Protein AF-A0A6A6DVV4-F1 (afdb_monomer)

Secondary structure (DSSP, 8-state):
----HHHHS-TT-HHHHHHHHHHHHHHHHT-S-----TT-SSTTS-S-PPP-------SS----------STTSSS--

pLDDT: mean 70.62, std 18.16, range [35.72, 91.38]

Organism: NCBI:txid1314779

Foldseek 3Di:
DDDDCVVQADPPDPVSCVVVVVVVVVCVVPDPDDDDLPCDPDPVDDSDDDDPPPPPPPPDDDDDDDDPDDPPPPPDDD

Sequence (78 aa):
FAWVDQLCIIQDDTEDWSKEALRMGKIYNHAYLTIAATNSKSSFDGFLQDREPSCRAGLGFTFKGVCYRNWSLWRLRD

Mean predicted aligned error: 14.62 Å

Radius of gyration: 21.17 Å; Cα contacts (8 Å, |Δi|>4): 18; chains: 1; bounding box: 48×40×46 Å

Structure (mmCIF, N/CA/C/O backbone):
data_AF-A0A6A6DVV4-F1
#
_entry.id   AF-A0A6A6DVV4-F1
#
loop_
_atom_site.group_PDB
_atom_site.id
_atom_site.type_symbol
_atom_site.label_atom_id
_atom_site.label_alt_id
_atom_site.label_comp_id
_atom_site.label_asym_id
_atom_site.label_entity_id
_atom_site.label_seq_id
_atom_site.pdbx_PDB_ins_code
_atom_site.Cartn_x
_atom_site.Cartn_y
_atom_site.Cartn_z
_atom_site.occupancy
_atom_site.B_iso_or_equiv
_atom_site.auth_seq_id
_atom_site.auth_comp_id
_atom_site.auth_asym_id
_atom_site.auth_atom_id
_atom_site.pdbx_PDB_model_num
ATOM 1 N N . PHE A 1 1 ? -8.143 9.436 -9.775 1.00 63.59 1 PHE A N 1
ATOM 2 C CA . PHE A 1 1 ? -8.017 9.462 -8.306 1.00 63.59 1 PHE A CA 1
ATOM 3 C C . PHE A 1 1 ? -6.998 8.403 -7.931 1.00 63.59 1 PHE A C 1
ATOM 5 O O . PHE A 1 1 ? -7.173 7.269 -8.359 1.00 63.59 1 PHE A O 1
ATOM 12 N N . ALA A 1 2 ? -5.911 8.776 -7.258 1.00 70.31 2 ALA A N 1
ATOM 13 C CA . ALA A 1 2 ? -4.888 7.844 -6.792 1.00 70.31 2 ALA A CA 1
ATOM 14 C C . ALA A 1 2 ? -4.943 7.839 -5.263 1.00 70.31 2 ALA A C 1
ATOM 16 O O . ALA A 1 2 ? -4.831 8.900 -4.654 1.00 70.31 2 ALA A O 1
ATOM 17 N N . TRP A 1 3 ? -5.188 6.672 -4.673 1.00 79.62 3 TRP A N 1
ATOM 18 C CA . TRP A 1 3 ? -5.191 6.486 -3.226 1.00 79.62 3 TRP A CA 1
ATOM 19 C C . TRP A 1 3 ? -3.859 5.860 -2.821 1.00 79.62 3 TRP A C 1
ATOM 21 O O . TRP A 1 3 ? -3.409 4.921 -3.480 1.00 79.62 3 TRP A O 1
ATOM 31 N N . VAL A 1 4 ? -3.213 6.417 -1.796 1.00 80.81 4 VAL A N 1
ATOM 32 C CA . VAL A 1 4 ? -1.920 5.940 -1.301 1.00 80.81 4 VAL A CA 1
ATOM 33 C C . VAL A 1 4 ? -1.993 5.853 0.215 1.00 80.81 4 VAL A C 1
ATOM 35 O O . VAL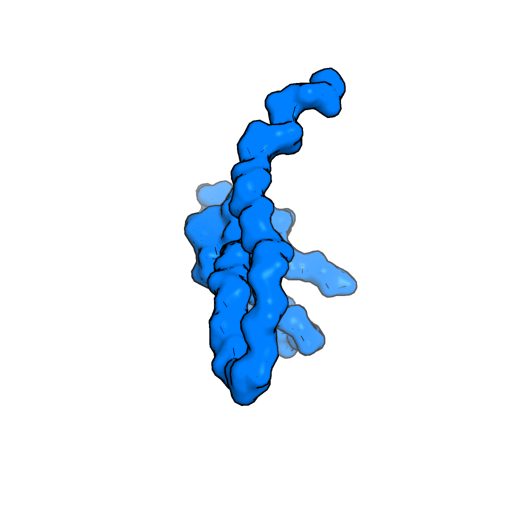 A 1 4 ? -2.184 6.864 0.886 1.00 80.81 4 VAL A O 1
ATOM 38 N N . ASP A 1 5 ? -1.792 4.652 0.742 1.00 77.88 5 ASP A N 1
ATOM 39 C CA . ASP A 1 5 ? -1.973 4.301 2.152 1.00 77.88 5 ASP A CA 1
ATOM 40 C C . ASP A 1 5 ? -1.167 5.235 3.074 1.00 77.88 5 ASP A C 1
ATOM 42 O O . ASP A 1 5 ? -1.670 5.730 4.076 1.00 77.88 5 ASP A O 1
ATOM 46 N N . GLN A 1 6 ? 0.063 5.569 2.671 1.00 77.31 6 GLN A N 1
ATOM 47 C CA . GLN A 1 6 ? 0.973 6.454 3.411 1.00 77.31 6 GLN A CA 1
ATOM 48 C C . GLN A 1 6 ? 0.545 7.934 3.452 1.00 77.31 6 GLN A C 1
ATOM 50 O O . GLN A 1 6 ? 1.080 8.697 4.247 1.00 77.31 6 GLN A O 1
ATOM 55 N N . LEU A 1 7 ? -0.369 8.360 2.575 1.00 79.88 7 LEU A N 1
ATOM 56 C CA . LEU A 1 7 ? -0.897 9.731 2.547 1.00 79.88 7 LEU A CA 1
ATOM 57 C C . LEU A 1 7 ? -2.256 9.842 3.237 1.00 79.88 7 LEU A C 1
ATOM 59 O O . LEU A 1 7 ? -2.667 10.943 3.595 1.00 79.88 7 LEU A O 1
ATOM 63 N N . CYS A 1 8 ? -2.970 8.725 3.365 1.00 75.00 8 CYS A N 1
ATOM 64 C CA . CYS A 1 8 ? -4.337 8.705 3.866 1.00 75.00 8 CYS A CA 1
ATOM 65 C C . CYS A 1 8 ? -4.454 8.140 5.281 1.00 75.00 8 CYS A C 1
ATOM 67 O O . CYS A 1 8 ? -5.458 8.421 5.914 1.00 75.00 8 CYS A O 1
ATOM 69 N N . ILE A 1 9 ? -3.460 7.387 5.764 1.00 81.31 9 ILE A N 1
ATOM 70 C CA . ILE A 1 9 ? -3.448 6.798 7.107 1.00 81.31 9 ILE A CA 1
ATOM 71 C C . ILE A 1 9 ? -2.356 7.466 7.940 1.00 81.31 9 ILE A C 1
ATOM 73 O O . ILE A 1 9 ? -1.164 7.362 7.618 1.00 81.31 9 ILE A O 1
ATOM 77 N N . ILE A 1 10 ? -2.754 8.112 9.034 1.00 82.94 10 ILE A N 1
ATOM 78 C CA . ILE A 1 10 ? -1.825 8.649 10.028 1.00 82.94 10 ILE A CA 1
ATOM 79 C C . ILE A 1 10 ? -1.137 7.472 10.730 1.00 82.94 10 ILE A C 1
ATOM 81 O O . ILE A 1 10 ? -1.779 6.588 11.294 1.00 82.94 10 ILE A O 1
ATOM 85 N N . GLN A 1 11 ? 0.195 7.440 10.668 1.00 77.50 11 GLN A N 1
ATOM 86 C CA . GLN A 1 11 ? 0.986 6.400 11.326 1.00 77.50 11 GLN A CA 1
ATOM 87 C C . GLN A 1 11 ? 0.919 6.575 12.850 1.00 77.50 11 GLN A C 1
ATOM 89 O O . GLN A 1 11 ? 0.901 7.701 13.341 1.00 77.50 11 GLN A O 1
ATOM 94 N N . ASP A 1 12 ? 0.878 5.459 13.580 1.00 81.50 12 ASP A N 1
ATOM 95 C CA . ASP A 1 12 ? 0.759 5.391 15.048 1.00 81.50 12 ASP A CA 1
ATOM 96 C C . ASP A 1 12 ? -0.561 5.921 15.654 1.00 81.50 12 ASP A C 1
ATOM 98 O O . ASP A 1 12 ? -0.713 5.946 16.877 1.00 81.50 12 ASP A O 1
ATOM 102 N N . ASP A 1 13 ? -1.558 6.257 14.829 1.00 88.06 13 ASP A N 1
ATOM 103 C CA . ASP A 1 13 ? -2.918 6.575 15.275 1.00 88.06 13 ASP A CA 1
ATOM 104 C C . ASP A 1 13 ? -3.854 5.375 15.059 1.00 88.06 13 ASP A C 1
ATOM 106 O O . ASP A 1 13 ? -4.247 5.029 13.943 1.00 88.06 13 ASP A O 1
ATOM 110 N N . THR A 1 14 ? -4.221 4.715 16.159 1.00 88.06 14 THR A N 1
ATOM 111 C CA . THR A 1 14 ? -5.113 3.543 16.124 1.00 88.06 14 THR A CA 1
ATOM 112 C C . THR A 1 14 ? -6.554 3.884 15.743 1.00 88.06 14 THR A C 1
ATOM 114 O O . THR A 1 14 ? -7.249 3.041 15.168 1.00 88.06 14 THR A O 1
ATOM 117 N N . GLU A 1 15 ? -7.017 5.103 16.024 1.00 88.62 15 GLU A N 1
ATOM 118 C CA . GLU A 1 15 ? -8.369 5.536 15.689 1.00 88.62 15 GLU A CA 1
ATOM 119 C C . GLU A 1 15 ? -8.470 5.866 14.196 1.00 88.62 15 GLU A C 1
ATOM 121 O O . GLU A 1 15 ? -9.403 5.406 13.529 1.00 88.62 15 GLU A O 1
ATOM 126 N N . ASP A 1 16 ? -7.496 6.594 13.651 1.00 86.12 16 ASP A N 1
ATOM 127 C CA . ASP A 1 16 ? -7.419 6.901 12.218 1.00 86.12 16 ASP A CA 1
ATOM 128 C C . ASP A 1 16 ? -7.225 5.630 11.380 1.00 86.12 16 ASP A C 1
ATOM 130 O O . ASP A 1 16 ? -7.973 5.386 10.427 1.00 86.12 16 ASP A O 1
ATOM 134 N N . TRP A 1 17 ? -6.330 4.737 11.822 1.00 87.62 17 TRP A N 1
ATOM 135 C CA . TRP A 1 17 ? -6.138 3.430 11.197 1.00 87.62 17 TRP A CA 1
ATOM 136 C C . TRP A 1 17 ? -7.449 2.651 11.096 1.00 87.62 17 TRP A C 1
ATOM 138 O O . TRP A 1 17 ? -7.761 2.109 10.039 1.00 87.62 17 TRP A O 1
ATOM 148 N N . SER A 1 18 ? -8.259 2.626 12.161 1.00 88.69 18 SER A N 1
ATOM 149 C CA . SER A 1 18 ? -9.528 1.890 12.154 1.00 88.69 18 SER A CA 1
ATOM 150 C C . SER A 1 18 ? -10.516 2.429 11.110 1.00 88.69 18 SER A C 1
ATOM 152 O O . SER A 1 18 ? -11.171 1.652 10.408 1.00 88.69 18 SER A O 1
ATOM 154 N N . LYS A 1 19 ? -10.584 3.758 10.952 1.00 88.81 19 LYS A N 1
ATOM 155 C CA . LYS A 1 19 ? -11.475 4.437 10.000 1.00 88.81 19 LYS A CA 1
ATOM 156 C C . LYS A 1 19 ? -11.041 4.201 8.558 1.00 88.81 19 LYS A C 1
ATOM 158 O O . LYS A 1 19 ? -11.878 3.898 7.703 1.00 88.81 19 LYS A O 1
ATOM 163 N N . GLU A 1 20 ? -9.749 4.313 8.283 1.00 86.12 20 GLU A N 1
ATOM 164 C CA . GLU A 1 20 ? -9.218 4.174 6.929 1.00 86.12 20 GLU A CA 1
ATOM 165 C C . GLU A 1 20 ? -9.060 2.704 6.507 1.00 86.12 20 GLU A C 1
ATOM 167 O O . GLU A 1 20 ? -9.333 2.370 5.352 1.00 86.12 20 GLU A O 1
ATOM 172 N N . ALA A 1 21 ? -8.787 1.781 7.436 1.00 85.88 21 ALA A N 1
ATOM 173 C CA . ALA A 1 21 ? -8.795 0.337 7.169 1.00 85.88 21 ALA A CA 1
ATOM 174 C C . ALA A 1 21 ? -10.185 -0.168 6.735 1.00 85.88 21 ALA A C 1
ATOM 176 O O . ALA A 1 21 ? -10.300 -1.009 5.839 1.00 85.88 21 ALA A O 1
ATOM 177 N N . LEU A 1 22 ? -11.262 0.393 7.298 1.00 88.50 22 LEU A N 1
ATOM 178 C CA . LEU A 1 22 ? -12.637 0.138 6.847 1.00 88.50 22 LEU A CA 1
ATOM 179 C C . LEU A 1 22 ? -12.873 0.596 5.395 1.00 88.50 22 LEU A C 1
ATOM 181 O O . LEU A 1 22 ? -13.668 -0.008 4.670 1.00 88.50 22 LEU A 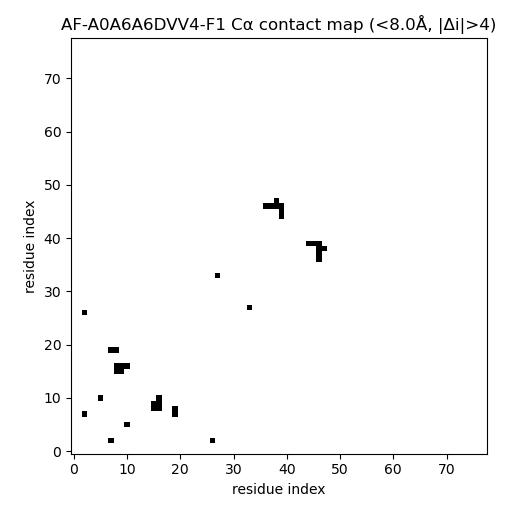O 1
ATOM 185 N N . ARG A 1 23 ? -12.181 1.650 4.945 1.00 85.69 23 ARG A N 1
ATOM 186 C CA . ARG A 1 23 ? -12.278 2.188 3.578 1.00 85.69 23 ARG A CA 1
ATOM 187 C C . ARG A 1 23 ? -11.371 1.464 2.586 1.00 85.69 23 ARG A C 1
ATOM 189 O O . ARG A 1 23 ? -11.781 1.315 1.432 1.00 85.69 23 ARG A O 1
ATOM 196 N N . MET A 1 24 ? -10.213 0.955 3.022 1.00 84.38 24 MET A N 1
ATOM 197 C CA . MET A 1 24 ? -9.256 0.202 2.192 1.00 84.38 24 MET A CA 1
ATOM 198 C C . MET A 1 24 ? -9.942 -0.875 1.356 1.00 84.38 24 MET A C 1
ATOM 200 O O . MET A 1 24 ? -9.763 -0.920 0.141 1.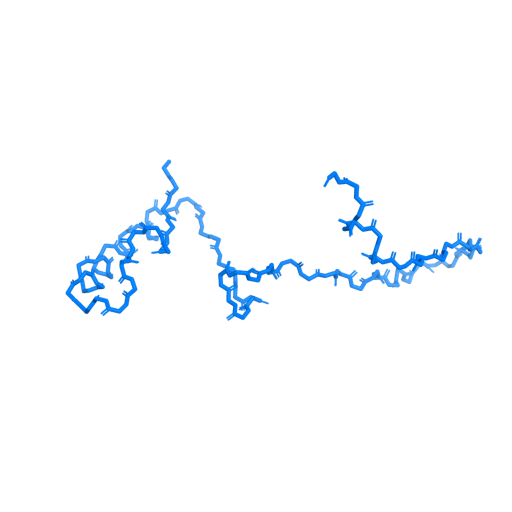00 84.38 24 MET A O 1
ATOM 204 N N . GLY A 1 25 ? -10.778 -1.710 1.982 1.00 84.94 25 GLY A N 1
ATOM 205 C CA . GLY A 1 25 ? -11.444 -2.813 1.286 1.00 84.94 25 GLY A CA 1
ATOM 206 C C . GLY A 1 25 ? -12.299 -2.342 0.107 1.00 84.94 25 GLY A C 1
ATOM 207 O O . GLY A 1 25 ? -12.272 -2.942 -0.965 1.00 84.94 25 GLY A O 1
ATOM 208 N N . LYS A 1 26 ? -13.013 -1.222 0.267 1.00 88.19 26 LYS A N 1
ATOM 209 C CA . LYS A 1 26 ? -13.828 -0.637 -0.804 1.00 88.19 26 LYS A CA 1
ATOM 210 C C . LYS A 1 26 ? -12.958 -0.005 -1.891 1.00 88.19 26 LYS A C 1
ATOM 212 O O . LYS A 1 26 ? -13.253 -0.162 -3.072 1.00 88.19 26 LYS A O 1
ATOM 217 N N . ILE A 1 27 ? -11.894 0.695 -1.507 1.00 87.50 27 ILE A N 1
ATOM 218 C CA . ILE A 1 27 ? -11.010 1.391 -2.448 1.00 87.50 27 ILE A CA 1
ATOM 219 C C . ILE A 1 27 ? -10.257 0.391 -3.326 1.00 87.50 27 ILE A C 1
ATOM 221 O O . ILE A 1 27 ? -10.273 0.547 -4.544 1.00 87.50 27 ILE A O 1
ATOM 225 N N . TYR A 1 28 ? -9.676 -0.664 -2.748 1.00 85.06 28 TYR A N 1
ATOM 226 C CA . TYR A 1 28 ? -8.991 -1.691 -3.535 1.00 85.06 28 TYR A CA 1
ATOM 227 C C . TYR A 1 28 ? -9.949 -2.503 -4.409 1.00 85.06 28 TYR A C 1
ATOM 229 O O . TYR A 1 28 ? -9.607 -2.807 -5.545 1.00 85.06 28 TYR A O 1
ATOM 237 N N . ASN A 1 29 ? -11.159 -2.811 -3.929 1.00 89.25 29 ASN A N 1
ATOM 238 C CA . ASN A 1 29 ? -12.141 -3.567 -4.715 1.00 89.25 29 ASN A CA 1
ATOM 239 C C . ASN A 1 29 ? -12.639 -2.783 -5.946 1.00 89.25 29 ASN A C 1
ATOM 241 O O . ASN A 1 29 ? -12.891 -3.354 -7.001 1.00 89.25 29 ASN A O 1
ATOM 245 N N . HIS A 1 30 ? -12.747 -1.458 -5.841 1.00 89.06 30 HIS A N 1
ATOM 246 C CA . HIS A 1 30 ? -13.163 -0.604 -6.957 1.00 89.06 30 HIS A CA 1
ATOM 247 C C . HIS A 1 30 ? -11.992 0.030 -7.726 1.00 89.06 30 HIS A C 1
ATOM 249 O O . HIS A 1 30 ? -12.218 0.887 -8.585 1.00 89.06 30 HIS A O 1
ATOM 255 N N . ALA A 1 31 ? -10.746 -0.359 -7.443 1.00 88.62 31 ALA A N 1
ATOM 256 C CA . ALA A 1 31 ? -9.588 0.127 -8.177 1.00 88.62 31 ALA A CA 1
ATOM 257 C C . ALA A 1 31 ? -9.463 -0.593 -9.527 1.00 88.62 31 ALA A C 1
ATOM 259 O O . ALA A 1 31 ? -9.515 -1.816 -9.605 1.00 88.62 31 ALA A O 1
ATOM 260 N N . TYR A 1 32 ? -9.224 0.166 -10.598 1.00 91.38 32 TYR A N 1
ATOM 261 C CA . TYR A 1 32 ? -8.871 -0.418 -11.900 1.00 91.38 32 TYR A CA 1
ATOM 262 C C . TYR A 1 32 ? -7.501 -1.109 -11.875 1.00 91.38 32 TYR A C 1
ATOM 264 O O . TYR A 1 32 ? -7.266 -2.057 -12.618 1.00 91.38 32 TYR A O 1
ATOM 272 N N . LEU A 1 33 ? -6.585 -0.603 -11.046 1.00 88.00 33 LEU A N 1
ATOM 273 C CA . LEU A 1 33 ? -5.228 -1.105 -10.887 1.00 88.00 33 LEU A CA 1
ATOM 274 C C . LEU A 1 33 ? -4.757 -0.837 -9.457 1.00 88.00 33 LEU A C 1
ATOM 276 O O . LEU A 1 33 ? -4.902 0.277 -8.951 1.00 88.00 33 LEU A O 1
ATOM 280 N N . THR A 1 34 ? -4.140 -1.839 -8.840 1.00 86.56 34 THR A N 1
ATOM 281 C CA . THR A 1 34 ? -3.469 -1.725 -7.543 1.00 86.56 34 THR A CA 1
ATOM 282 C C . THR A 1 34 ? -1.989 -2.036 -7.725 1.00 86.56 34 THR A C 1
ATOM 284 O O . THR A 1 34 ? -1.637 -3.059 -8.308 1.00 86.56 34 THR A O 1
ATOM 287 N N . ILE A 1 35 ? -1.120 -1.146 -7.246 1.00 83.62 35 ILE A N 1
ATOM 288 C CA . ILE A 1 35 ? 0.337 -1.305 -7.305 1.00 83.62 35 ILE A CA 1
ATOM 289 C C . ILE A 1 35 ? 0.839 -1.464 -5.873 1.00 83.62 35 ILE A C 1
ATOM 291 O O . ILE A 1 35 ? 0.617 -0.582 -5.049 1.00 83.62 35 ILE A O 1
ATOM 295 N N . ALA A 1 36 ? 1.519 -2.574 -5.588 1.00 84.62 36 ALA A N 1
ATOM 296 C CA . ALA A 1 36 ? 2.102 -2.857 -4.280 1.00 84.62 36 ALA A CA 1
ATOM 297 C C . ALA A 1 36 ? 3.621 -3.042 -4.401 1.00 84.62 36 ALA A C 1
ATOM 299 O O . ALA A 1 36 ? 4.100 -3.858 -5.188 1.00 84.62 36 ALA A O 1
ATOM 300 N N . ALA A 1 37 ? 4.378 -2.284 -3.610 1.00 83.19 37 ALA A N 1
ATOM 301 C CA . ALA A 1 37 ? 5.839 -2.279 -3.609 1.00 83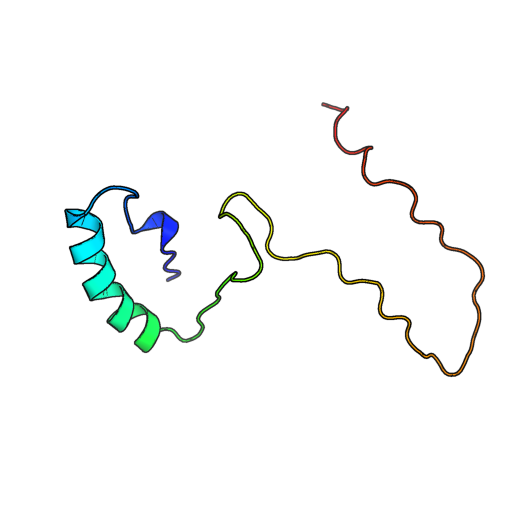.19 37 ALA A CA 1
ATOM 302 C C . ALA A 1 37 ? 6.409 -3.197 -2.509 1.00 83.19 37 ALA A C 1
ATOM 304 O O . ALA A 1 37 ? 7.123 -2.749 -1.618 1.00 83.19 37 ALA A O 1
ATOM 305 N N . THR A 1 38 ? 6.102 -4.497 -2.566 1.00 83.69 38 THR A N 1
ATOM 306 C CA . THR A 1 38 ? 6.496 -5.481 -1.530 1.00 83.69 38 THR A CA 1
ATOM 307 C C . THR A 1 38 ? 7.994 -5.799 -1.492 1.00 83.69 38 THR A C 1
ATOM 309 O O . THR A 1 38 ? 8.467 -6.421 -0.546 1.00 83.69 38 THR A O 1
ATOM 312 N N . ASN A 1 39 ? 8.747 -5.378 -2.511 1.00 82.25 39 ASN A N 1
ATOM 313 C CA . ASN A 1 39 ? 10.188 -5.612 -2.628 1.00 82.25 39 ASN A CA 1
ATOM 314 C C . ASN A 1 39 ? 11.052 -4.533 -1.940 1.00 82.25 39 ASN A C 1
ATOM 316 O O . ASN A 1 39 ? 12.278 -4.573 -2.026 1.00 82.25 39 ASN A O 1
ATOM 320 N N . SER A 1 40 ? 10.425 -3.548 -1.291 1.00 83.12 40 SER A N 1
ATOM 321 C CA . SER A 1 40 ? 11.114 -2.528 -0.500 1.00 83.12 40 SER A CA 1
ATOM 322 C C . SER A 1 40 ? 10.997 -2.816 0.995 1.00 83.12 40 SER A C 1
ATOM 324 O O . SER A 1 40 ? 9.992 -3.359 1.451 1.00 83.12 40 SER A O 1
ATOM 326 N N . LYS A 1 41 ? 12.019 -2.434 1.767 1.00 81.38 41 LYS A N 1
AT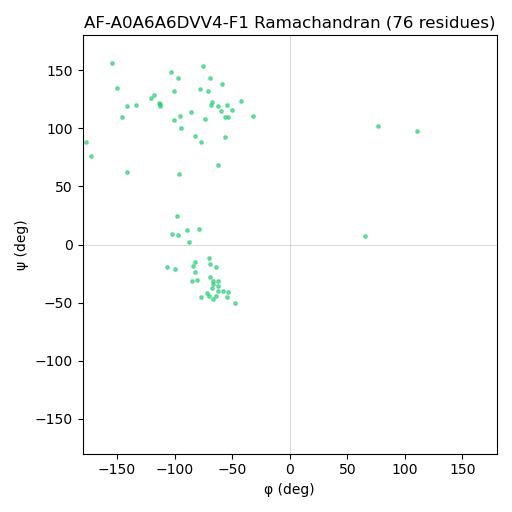OM 327 C CA . LYS A 1 41 ? 12.002 -2.535 3.235 1.00 81.38 41 LYS A CA 1
ATOM 328 C C . LYS A 1 41 ? 11.285 -1.358 3.895 1.00 81.38 41 LYS A C 1
ATOM 330 O O . LYS A 1 41 ? 10.841 -1.489 5.031 1.00 81.38 41 LYS A O 1
ATOM 335 N N . SER A 1 42 ? 11.206 -0.219 3.211 1.00 80.25 42 SER A N 1
ATOM 336 C CA . SER A 1 42 ? 10.667 1.025 3.751 1.00 80.25 42 SER A CA 1
ATOM 337 C C . SER A 1 42 ? 10.126 1.919 2.639 1.00 80.25 42 SER A C 1
ATOM 339 O O . SER A 1 42 ? 10.568 1.844 1.495 1.00 80.25 42 SER A O 1
ATOM 341 N N . SER A 1 43 ? 9.203 2.818 2.974 1.00 79.06 43 SER A N 1
ATOM 342 C CA . SER A 1 43 ? 8.668 3.827 2.047 1.00 79.06 43 SER A CA 1
ATOM 343 C C . SER A 1 43 ? 9.726 4.834 1.581 1.00 79.06 43 SER A C 1
ATOM 345 O O . SER A 1 43 ? 9.545 5.486 0.557 1.00 79.06 43 SER A O 1
ATOM 347 N N . PHE A 1 44 ? 10.831 4.955 2.324 1.00 80.88 44 PHE A N 1
ATOM 348 C CA . PHE A 1 44 ? 11.983 5.782 1.953 1.00 80.88 44 PHE A CA 1
ATOM 349 C C . PHE A 1 44 ? 12.939 5.077 0.979 1.00 80.88 44 PHE A C 1
ATOM 351 O O . PHE A 1 44 ? 13.782 5.733 0.370 1.00 80.88 44 PHE A O 1
ATOM 358 N N . ASP A 1 45 ? 12.805 3.758 0.825 1.00 81.06 45 ASP A N 1
ATOM 359 C CA . ASP A 1 45 ? 13.649 2.941 -0.039 1.00 81.06 45 ASP A CA 1
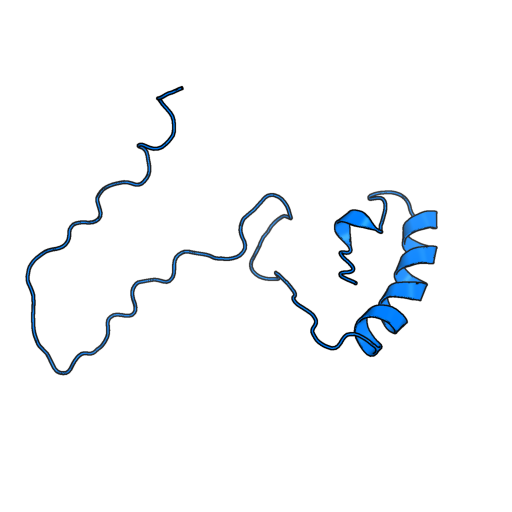ATOM 360 C C . ASP A 1 45 ? 12.974 2.717 -1.402 1.00 81.06 45 ASP A C 1
ATOM 362 O O . ASP A 1 45 ? 11.761 2.510 -1.512 1.00 81.06 45 ASP A O 1
ATOM 366 N N . GLY A 1 46 ? 13.775 2.705 -2.469 1.00 79.81 46 GLY A N 1
ATOM 367 C CA . GLY A 1 46 ? 13.300 2.328 -3.798 1.00 79.81 46 GLY A CA 1
ATOM 368 C C . GLY A 1 46 ? 13.008 0.826 -3.885 1.00 79.81 46 GLY A C 1
ATOM 369 O O . GLY A 1 46 ? 13.841 0.001 -3.521 1.00 79.81 46 GLY A O 1
ATOM 370 N N . PHE A 1 47 ? 11.843 0.450 -4.420 1.00 83.56 47 PHE A N 1
ATOM 371 C CA . PHE A 1 47 ? 11.475 -0.964 -4.623 1.00 83.56 47 PHE A CA 1
ATOM 372 C C . PHE A 1 47 ? 12.023 -1.563 -5.929 1.00 83.56 47 PHE A C 1
ATOM 374 O O . PHE A 1 47 ? 12.071 -2.787 -6.095 1.00 83.56 47 PHE A O 1
ATOM 381 N N . LEU A 1 48 ? 12.412 -0.700 -6.869 1.00 85.25 48 LEU A N 1
ATOM 382 C CA . LEU A 1 48 ? 13.028 -1.077 -8.134 1.00 85.25 48 LEU A CA 1
ATOM 383 C C . LEU A 1 48 ? 14.517 -1.320 -7.891 1.00 85.25 48 LEU A C 1
ATOM 385 O O . LEU A 1 48 ? 15.312 -0.386 -7.899 1.00 85.25 48 LEU A O 1
ATOM 389 N N . GLN A 1 49 ? 14.880 -2.574 -7.635 1.00 76.62 49 GLN A N 1
ATOM 390 C CA . GLN A 1 49 ? 16.285 -2.964 -7.558 1.00 76.62 49 GLN A CA 1
ATOM 391 C C . GLN A 1 49 ? 16.893 -3.040 -8.957 1.00 76.62 49 GLN A C 1
ATOM 393 O O . GLN A 1 49 ? 16.185 -3.303 -9.939 1.00 76.62 49 GLN A O 1
ATOM 398 N N . ASP A 1 50 ? 18.209 -2.840 -9.034 1.00 75.88 50 ASP A N 1
ATOM 399 C CA . ASP A 1 50 ? 18.962 -3.080 -10.255 1.00 75.88 50 ASP A CA 1
ATOM 400 C C . ASP A 1 50 ? 18.689 -4.506 -10.723 1.00 75.88 50 ASP A C 1
ATOM 402 O O . ASP A 1 50 ? 18.923 -5.488 -10.015 1.00 75.88 50 ASP A O 1
ATOM 406 N N . ARG A 1 51 ? 18.142 -4.625 -11.933 1.00 74.00 51 ARG A N 1
ATOM 407 C CA . ARG A 1 51 ? 18.078 -5.928 -12.577 1.00 74.00 51 ARG A CA 1
ATOM 408 C C . ARG A 1 51 ? 19.511 -6.297 -12.902 1.00 74.00 51 ARG A C 1
ATOM 410 O O . ARG A 1 51 ? 20.142 -5.590 -13.689 1.00 74.00 51 ARG A O 1
ATOM 417 N N . GLU A 1 52 ? 19.981 -7.413 -12.345 1.00 70.06 52 GLU A N 1
ATOM 418 C CA . GLU A 1 52 ? 21.135 -8.113 -12.902 1.00 70.06 52 GLU A CA 1
ATOM 419 C C . GLU A 1 52 ? 20.941 -8.118 -14.418 1.00 70.06 52 GLU A C 1
ATOM 421 O O . GLU A 1 52 ? 19.858 -8.520 -14.879 1.00 70.06 52 GLU A O 1
ATOM 426 N N . PRO A 1 53 ? 21.899 -7.585 -15.199 1.00 63.78 53 PRO A N 1
ATOM 427 C CA . PRO A 1 53 ? 21.787 -7.629 -16.637 1.00 63.78 53 PRO A CA 1
ATOM 428 C C . PRO A 1 53 ? 21.628 -9.101 -16.944 1.00 63.78 53 PRO A C 1
ATOM 430 O O . PRO A 1 53 ? 22.552 -9.877 -16.712 1.00 63.78 53 PRO A O 1
ATOM 433 N N . SER A 1 54 ? 20.426 -9.503 -17.374 1.00 57.44 54 SER A N 1
ATOM 434 C CA . SER A 1 54 ? 20.192 -10.882 -17.756 1.00 57.44 54 SER A CA 1
ATOM 435 C C . SER A 1 54 ? 21.326 -11.177 -18.712 1.00 57.44 54 SER A C 1
ATOM 437 O O . SER A 1 54 ? 21.423 -10.492 -19.741 1.00 57.44 54 SER A O 1
ATOM 439 N N . CYS A 1 55 ? 22.214 -12.103 -18.349 1.00 50.25 55 CYS A N 1
ATOM 440 C CA . CYS A 1 55 ? 23.078 -12.733 -19.315 1.00 50.25 55 CYS A CA 1
ATOM 441 C C . CYS A 1 55 ? 22.082 -13.294 -20.311 1.00 50.25 55 CYS A C 1
ATOM 443 O O . CYS A 1 55 ? 21.506 -14.359 -20.098 1.00 50.25 55 CYS A O 1
ATOM 445 N N . ARG A 1 56 ? 21.775 -12.511 -21.351 1.00 53.69 56 ARG A N 1
ATOM 446 C CA . ARG A 1 56 ? 21.134 -13.021 -22.535 1.00 53.69 56 ARG A CA 1
ATOM 447 C C . ARG A 1 56 ? 22.098 -14.134 -22.869 1.00 53.69 56 ARG A C 1
ATOM 449 O O . ARG A 1 56 ? 23.244 -13.857 -23.225 1.00 53.69 56 ARG A O 1
ATOM 456 N N . ALA A 1 57 ? 21.668 -15.376 -22.693 1.00 54.91 57 ALA A N 1
ATOM 457 C CA . ALA A 1 57 ? 22.207 -16.470 -23.463 1.00 54.91 57 ALA A CA 1
ATOM 458 C C . ALA A 1 57 ? 21.840 -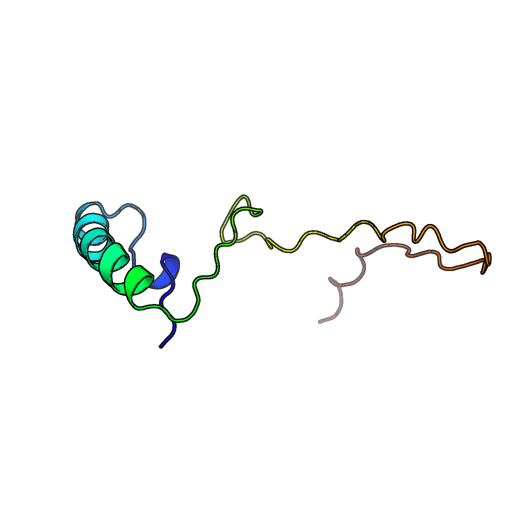16.130 -24.914 1.00 54.91 57 ALA A C 1
ATOM 460 O O . ALA A 1 57 ? 20.935 -16.696 -25.514 1.00 54.91 57 ALA A O 1
ATOM 461 N N . GLY A 1 58 ? 22.475 -15.081 -25.440 1.00 47.91 58 GLY A N 1
ATOM 462 C CA . GLY A 1 58 ? 22.636 -14.890 -26.842 1.00 47.91 58 GLY A CA 1
ATOM 463 C C . GLY A 1 58 ? 23.405 -16.121 -27.240 1.00 47.91 58 GLY A C 1
ATOM 464 O O . GLY A 1 58 ? 24.534 -16.334 -26.798 1.00 47.91 58 GLY A O 1
ATOM 465 N N . LEU A 1 59 ? 22.751 -16.945 -28.047 1.00 59.31 59 LEU A N 1
ATOM 466 C CA . LEU A 1 59 ? 23.421 -17.593 -29.160 1.00 59.31 59 LEU A CA 1
ATOM 467 C C . LEU A 1 59 ? 24.508 -16.614 -29.639 1.00 59.31 59 LEU A C 1
ATOM 469 O O . LEU A 1 59 ? 24.208 -15.471 -29.986 1.00 59.31 59 LEU A O 1
ATOM 473 N N . GLY A 1 60 ? 25.758 -17.000 -29.390 1.00 52.50 60 GLY A N 1
ATOM 474 C CA . GLY A 1 60 ? 26.820 -16.058 -29.062 1.00 52.50 60 GLY A CA 1
ATOM 475 C C . GLY A 1 60 ? 27.087 -14.997 -30.119 1.00 52.50 60 GLY A C 1
ATOM 476 O O . GLY A 1 60 ? 27.220 -15.322 -31.288 1.00 52.50 60 GLY A O 1
ATOM 477 N N . PHE A 1 61 ? 27.290 -13.760 -29.663 1.00 45.97 61 PHE A N 1
ATOM 478 C CA . PHE A 1 61 ? 28.201 -12.802 -30.287 1.00 45.97 61 PHE A CA 1
ATOM 479 C C . PHE A 1 61 ? 28.833 -11.944 -29.187 1.00 45.97 61 PHE A C 1
ATOM 481 O O . PHE A 1 61 ? 28.176 -11.134 -28.535 1.00 45.97 61 PHE A O 1
ATOM 488 N N . THR A 1 62 ? 30.124 -12.160 -28.947 1.00 45.28 62 THR A N 1
ATOM 489 C CA . THR A 1 62 ? 30.923 -11.406 -27.982 1.00 45.28 62 THR A CA 1
ATOM 490 C C . THR A 1 62 ? 31.208 -10.013 -28.539 1.00 45.28 62 THR A C 1
ATOM 492 O O . THR A 1 62 ? 32.045 -9.872 -29.427 1.00 45.28 62 THR A O 1
ATOM 495 N N . PHE A 1 63 ? 30.585 -8.967 -27.995 1.00 42.34 63 PHE A N 1
ATOM 496 C CA . PHE A 1 63 ? 31.151 -7.620 -28.082 1.00 42.34 63 PHE A CA 1
ATOM 497 C C . PHE A 1 63 ? 31.951 -7.350 -26.809 1.00 42.34 63 PHE A C 1
ATOM 499 O O . PHE A 1 63 ? 31.404 -7.247 -25.711 1.00 42.34 63 PHE A O 1
ATOM 506 N N . LYS A 1 64 ? 33.279 -7.283 -26.950 1.00 48.75 64 LYS A N 1
ATOM 507 C CA . LYS A 1 64 ? 34.166 -6.816 -25.885 1.00 48.75 64 LYS A CA 1
ATOM 508 C C . LYS A 1 64 ? 33.824 -5.362 -25.564 1.00 48.75 64 LYS A C 1
ATOM 510 O O . LYS A 1 64 ? 34.035 -4.487 -26.394 1.00 48.75 64 LYS A O 1
ATOM 515 N N . GLY A 1 65 ? 33.427 -5.132 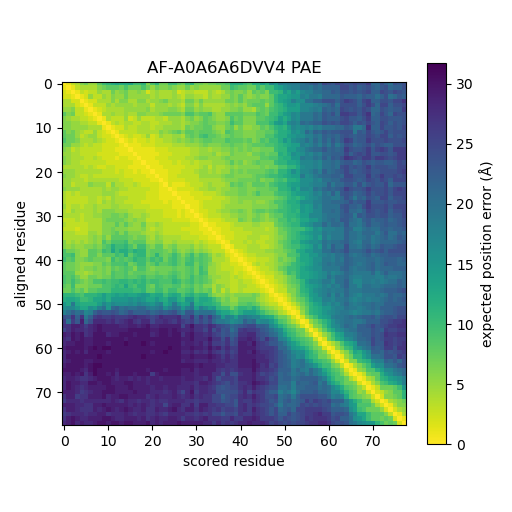-24.317 1.00 49.47 65 GLY A N 1
ATOM 516 C CA . GLY A 1 65 ? 33.644 -3.862 -23.638 1.00 49.47 65 GLY A CA 1
ATOM 517 C C . GLY A 1 65 ? 32.390 -3.041 -23.391 1.00 49.47 65 GLY A C 1
ATOM 518 O O . GLY A 1 65 ? 32.026 -2.221 -24.218 1.00 49.47 65 GLY A O 1
ATOM 519 N N . VAL A 1 66 ? 31.848 -3.156 -22.176 1.00 46.03 66 VAL A N 1
ATOM 520 C CA . VAL A 1 66 ? 31.432 -1.986 -21.391 1.00 46.03 66 VAL A CA 1
ATOM 521 C C . VAL A 1 66 ? 31.776 -2.263 -19.927 1.00 46.03 66 VAL A C 1
ATOM 523 O O . VAL A 1 66 ? 31.314 -3.234 -19.335 1.00 46.03 66 VAL A O 1
ATOM 526 N N . CYS A 1 67 ? 32.635 -1.423 -19.354 1.00 36.81 67 CYS A N 1
ATOM 527 C CA . CYS A 1 67 ? 32.950 -1.399 -17.931 1.00 36.81 67 CYS A CA 1
ATOM 528 C C . CYS A 1 67 ? 32.044 -0.342 -17.287 1.00 36.81 67 CYS A C 1
ATOM 530 O O . CYS A 1 67 ? 32.326 0.848 -17.405 1.00 36.81 67 CYS A O 1
ATOM 532 N N . TYR A 1 68 ? 30.952 -0.744 -16.633 1.00 40.94 68 TYR A N 1
ATOM 533 C CA . TYR A 1 68 ? 30.180 0.182 -15.801 1.00 40.94 68 TYR A CA 1
ATOM 534 C C . TYR A 1 68 ? 30.926 0.384 -14.481 1.00 40.94 68 TYR A C 1
ATOM 536 O O . TYR A 1 68 ? 30.731 -0.340 -13.508 1.00 40.94 68 TYR A O 1
ATOM 544 N N . ARG A 1 69 ? 31.839 1.359 -14.459 1.00 39.69 69 ARG A N 1
ATOM 545 C CA . ARG A 1 69 ? 32.427 1.856 -13.215 1.00 39.69 69 ARG A CA 1
ATOM 546 C C . ARG A 1 69 ? 31.532 2.943 -12.625 1.00 39.69 69 ARG A C 1
ATOM 548 O O . ARG A 1 69 ? 31.477 4.050 -13.139 1.00 39.69 69 ARG A O 1
ATOM 555 N N . ASN A 1 70 ? 30.974 2.594 -11.469 1.00 35.72 70 ASN A N 1
ATOM 556 C CA . ASN A 1 70 ? 30.897 3.423 -10.267 1.00 35.72 70 ASN A CA 1
ATOM 557 C C . ASN A 1 70 ? 29.844 4.556 -10.230 1.00 35.72 70 ASN A C 1
ATOM 559 O O . ASN A 1 70 ? 30.054 5.658 -10.724 1.00 35.72 70 ASN A O 1
ATOM 563 N N . TRP A 1 71 ? 28.741 4.291 -9.522 1.00 42.19 71 TRP A N 1
ATOM 564 C CA . TRP A 1 71 ? 27.620 5.206 -9.254 1.00 42.19 71 TRP A CA 1
ATOM 565 C C . TRP A 1 71 ? 27.867 6.247 -8.136 1.00 42.19 71 TRP A C 1
ATOM 567 O O . TRP A 1 71 ? 26.934 6.908 -7.690 1.00 42.19 71 TRP A O 1
ATOM 577 N N . SER A 1 72 ? 29.106 6.459 -7.679 1.00 41.22 72 SER A N 1
ATOM 578 C CA . SER A 1 72 ? 29.404 7.394 -6.572 1.00 41.22 72 SER A CA 1
ATOM 579 C C . SER A 1 72 ? 29.689 8.856 -6.977 1.00 41.22 72 SER A C 1
ATOM 581 O O . SER A 1 72 ? 30.110 9.646 -6.139 1.00 41.22 72 SER A O 1
ATOM 583 N N . LEU A 1 73 ? 29.421 9.266 -8.225 1.00 45.97 73 LEU A N 1
ATOM 584 C CA . LEU A 1 73 ? 29.743 10.617 -8.733 1.00 45.97 73 LEU A CA 1
ATOM 585 C C . LEU A 1 73 ? 28.568 11.617 -8.817 1.00 45.97 73 LEU A C 1
ATOM 587 O O . LEU A 1 73 ? 28.759 12.719 -9.321 1.00 45.97 73 LEU A O 1
ATOM 591 N N . TRP A 1 74 ? 27.382 11.303 -8.281 1.00 39.38 74 TRP A N 1
ATOM 592 C CA . TRP A 1 74 ? 26.214 12.212 -8.308 1.00 39.38 74 TRP A CA 1
ATOM 593 C C . TRP A 1 74 ? 25.984 13.033 -7.026 1.00 39.38 74 TRP A C 1
ATOM 595 O O . TRP A 1 74 ? 24.869 13.467 -6.755 1.00 39.38 74 TRP A O 1
ATOM 605 N N . ARG A 1 75 ? 27.019 13.290 -6.216 1.00 41.62 75 ARG A N 1
ATOM 606 C CA . ARG A 1 75 ? 26.889 14.180 -5.046 1.00 41.62 75 ARG A CA 1
ATOM 607 C C . ARG A 1 75 ? 28.116 15.064 -4.846 1.00 41.62 75 ARG A C 1
ATOM 609 O O . ARG A 1 75 ? 28.787 14.924 -3.834 1.00 41.62 75 ARG A O 1
ATOM 616 N N . LEU A 1 76 ? 28.421 15.928 -5.818 1.00 42.59 76 LEU A N 1
ATOM 617 C CA . LEU A 1 76 ? 29.241 17.145 -5.644 1.00 42.59 76 LEU A CA 1
ATOM 618 C C . LEU A 1 76 ? 29.236 17.986 -6.936 1.00 42.59 76 LEU A C 1
ATOM 620 O O . LEU A 1 76 ? 30.183 17.973 -7.726 1.00 42.59 76 LEU A O 1
ATOM 624 N N . ARG A 1 77 ? 28.120 18.680 -7.156 1.00 40.16 77 ARG A N 1
ATOM 625 C CA . ARG A 1 77 ? 28.010 19.989 -7.817 1.00 40.16 77 ARG A CA 1
ATOM 626 C C . ARG A 1 77 ? 26.542 20.394 -7.755 1.00 40.16 77 ARG A C 1
ATOM 628 O O . ARG A 1 77 ? 25.754 19.924 -8.564 1.00 40.16 77 ARG A O 1
ATOM 635 N N . ASP A 1 78 ? 26.194 21.064 -6.665 1.00 43.12 78 ASP A N 1
ATOM 636 C CA . ASP A 1 78 ? 25.681 22.438 -6.652 1.00 43.12 78 ASP A CA 1
ATOM 637 C C . ASP A 1 78 ? 25.893 23.011 -5.242 1.00 43.12 78 ASP A C 1
ATOM 639 O O . ASP A 1 78 ? 25.656 22.260 -4.265 1.00 43.12 78 ASP A O 1
#

Solvent-accessible surface area (backbone atoms only — not comparable to full-atom values): 5681 Å² total; per-residue (Å²): 139,88,88,52,68,84,82,71,38,57,83,96,36,70,68,52,38,55,59,44,58,67,45,46,63,57,53,62,71,71,43,95,74,86,88,80,70,82,74,29,94,43,95,90,46,75,48,79,66,86,72,73,77,72,77,69,82,53,82,81,76,91,77,88,81,82,82,90,76,73,89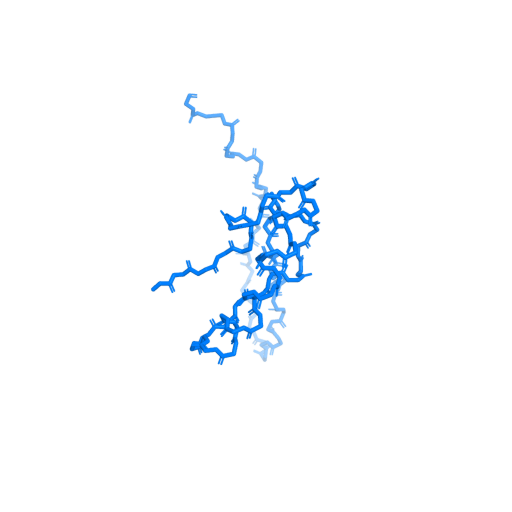,82,78,87,83,85,87,132

InterPro domains:
  IPR010730 Heterokaryon incompatibility [PF06985] (3-53)